Protein AF-A0A932SX56-F1 (afdb_monomer_lite)

pLDDT: mean 86.54, std 10.41, range [55.06, 96.75]

Structure (mmCIF, N/CA/C/O backbone):
data_AF-A0A932SX56-F1
#
_entry.id   AF-A0A932SX56-F1
#
loop_
_atom_site.group_PDB
_atom_site.id
_atom_site.type_symbol
_atom_site.label_atom_id
_atom_site.label_alt_id
_atom_site.label_comp_id
_atom_site.label_asym_id
_atom_site.label_entity_id
_atom_site.label_seq_id
_atom_site.pdbx_PDB_ins_code
_atom_site.Cartn_x
_atom_site.Cartn_y
_atom_site.Cartn_z
_atom_site.occupancy
_atom_site.B_iso_or_equiv
_atom_site.auth_seq_id
_atom_site.auth_comp_id
_atom_site.auth_asym_id
_atom_site.auth_atom_id
_atom_site.pdbx_PDB_model_num
ATOM 1 N N . VAL A 1 1 ? -2.088 14.921 8.656 1.00 81.69 1 VAL A N 1
ATOM 2 C CA . VAL A 1 1 ? -1.211 15.602 7.669 1.00 81.69 1 VAL A CA 1
ATOM 3 C C . VAL A 1 1 ? -0.066 14.702 7.215 1.00 81.69 1 VAL A C 1
ATOM 5 O O . VAL A 1 1 ? 0.010 14.447 6.024 1.00 81.69 1 VAL A O 1
ATOM 8 N N . ILE A 1 2 ? 0.738 14.133 8.126 1.00 92.62 2 ILE A N 1
ATOM 9 C CA . ILE A 1 2 ? 1.892 13.274 7.773 1.00 92.62 2 ILE A CA 1
ATOM 10 C C . ILE A 1 2 ? 1.497 12.066 6.898 1.00 92.62 2 ILE A C 1
ATOM 12 O O . ILE A 1 2 ? 2.132 11.805 5.883 1.00 92.62 2 ILE A O 1
ATOM 16 N N . ALA A 1 3 ? 0.407 11.362 7.230 1.00 94.19 3 ALA A N 1
ATOM 17 C CA . ALA A 1 3 ? -0.058 10.231 6.417 1.00 94.19 3 ALA A CA 1
ATOM 18 C C . ALA A 1 3 ? -0.433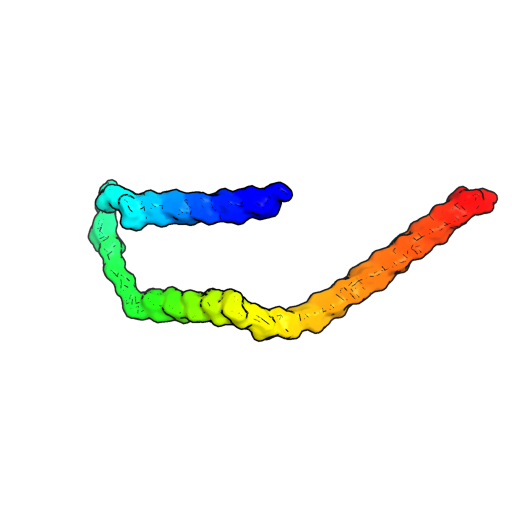 10.642 4.978 1.00 94.19 3 ALA A C 1
ATOM 20 O O . ALA A 1 3 ? -0.100 9.948 4.024 1.00 94.19 3 ALA A O 1
ATOM 21 N N . ALA A 1 4 ? -1.074 11.803 4.814 1.00 94.38 4 ALA A N 1
ATOM 22 C CA . ALA A 1 4 ? -1.473 12.308 3.502 1.00 94.38 4 ALA A CA 1
ATOM 23 C C . ALA A 1 4 ? -0.268 12.775 2.667 1.00 94.38 4 ALA A C 1
ATOM 25 O O . ALA A 1 4 ? -0.226 12.526 1.465 1.00 94.38 4 ALA A O 1
ATOM 26 N N . SER A 1 5 ? 0.739 13.401 3.291 1.00 95.81 5 SER A N 1
ATOM 27 C CA . SER A 1 5 ? 1.943 13.838 2.574 1.00 95.81 5 SER A CA 1
ATOM 28 C C . SER A 1 5 ? 2.748 12.666 2.013 1.00 95.81 5 SER A C 1
ATOM 30 O O . SER A 1 5 ? 3.306 12.791 0.928 1.00 95.81 5 SER A O 1
ATOM 32 N N . VAL A 1 6 ? 2.769 11.516 2.700 1.00 96.62 6 VAL A N 1
ATOM 33 C CA . VAL A 1 6 ? 3.453 10.308 2.205 1.00 96.62 6 VAL A CA 1
ATOM 34 C C . VAL A 1 6 ? 2.855 9.846 0.878 1.00 96.62 6 VAL A C 1
ATOM 36 O O . VAL A 1 6 ? 3.600 9.630 -0.070 1.00 96.62 6 VAL A O 1
ATOM 39 N N . VAL A 1 7 ? 1.525 9.775 0.772 1.00 96.50 7 VAL A N 1
ATOM 40 C CA . VAL A 1 7 ? 0.846 9.341 -0.464 1.00 96.50 7 VAL A CA 1
ATOM 41 C C . VAL A 1 7 ? 1.198 10.254 -1.645 1.00 96.50 7 VAL A C 1
ATOM 43 O O . VAL A 1 7 ? 1.487 9.766 -2.738 1.00 96.50 7 VAL A O 1
ATOM 46 N N . ILE A 1 8 ? 1.237 11.571 -1.417 1.00 95.88 8 ILE A N 1
ATOM 47 C CA . ILE A 1 8 ? 1.597 12.559 -2.447 1.00 95.88 8 ILE A CA 1
ATOM 48 C C . ILE A 1 8 ? 3.057 12.385 -2.884 1.00 95.88 8 ILE A C 1
ATOM 50 O O . ILE A 1 8 ? 3.340 12.372 -4.082 1.00 95.88 8 ILE A O 1
ATOM 54 N N . LEU A 1 9 ? 3.983 12.213 -1.935 1.00 96.06 9 LEU A N 1
ATOM 55 C CA . LEU A 1 9 ? 5.400 11.989 -2.237 1.00 96.06 9 LEU A CA 1
ATOM 56 C C . LEU A 1 9 ? 5.622 10.678 -3.002 1.00 96.06 9 LEU A C 1
ATOM 58 O O . LEU A 1 9 ? 6.387 10.667 -3.964 1.00 96.06 9 LEU A O 1
ATOM 62 N N . THR A 1 10 ? 4.933 9.594 -2.630 1.00 96.75 10 THR A N 1
ATOM 63 C CA . THR A 1 10 ? 5.000 8.313 -3.347 1.00 96.75 10 THR A CA 1
ATOM 64 C C . THR A 1 10 ? 4.538 8.466 -4.793 1.00 96.75 10 THR A C 1
ATOM 66 O O . THR A 1 10 ? 5.253 8.057 -5.706 1.00 96.75 10 THR A O 1
ATOM 69 N N . ALA A 1 11 ? 3.385 9.101 -5.022 1.00 96.12 11 ALA A N 1
ATOM 70 C CA . ALA A 1 11 ? 2.872 9.332 -6.371 1.00 96.12 11 ALA A CA 1
ATOM 71 C C . ALA A 1 11 ? 3.819 10.218 -7.200 1.00 96.12 11 ALA A C 1
ATOM 73 O O . ALA A 1 11 ? 4.148 9.878 -8.338 1.00 96.12 11 ALA A O 1
ATOM 74 N N . GLY A 1 12 ? 4.311 11.315 -6.616 1.00 96.31 12 GLY A N 1
ATOM 75 C CA . GLY A 1 12 ? 5.260 12.217 -7.269 1.00 96.31 12 GLY A CA 1
ATOM 76 C C . GLY A 1 12 ? 6.573 11.528 -7.650 1.00 96.31 12 GLY A C 1
ATOM 77 O O . GLY A 1 12 ? 7.053 11.702 -8.770 1.00 96.31 12 GLY A O 1
ATOM 78 N N . TYR A 1 13 ? 7.126 10.695 -6.762 1.00 95.50 13 TYR A N 1
ATOM 79 C CA . TYR A 1 13 ? 8.346 9.935 -7.038 1.00 95.50 13 TYR A CA 1
ATOM 80 C C . TYR A 1 13 ? 8.152 8.914 -8.164 1.00 95.50 13 TYR A C 1
ATOM 82 O O . TYR A 1 13 ? 8.995 8.831 -9.056 1.00 95.50 13 TYR A O 1
ATOM 90 N N . ILE A 1 14 ? 7.034 8.176 -8.161 1.00 95.25 14 ILE A N 1
ATOM 91 C CA . ILE A 1 14 ? 6.716 7.213 -9.225 1.00 95.25 14 ILE A CA 1
ATOM 92 C C . ILE A 1 14 ? 6.629 7.929 -10.579 1.00 95.25 14 ILE A C 1
ATOM 94 O O . ILE A 1 14 ? 7.245 7.475 -11.542 1.00 95.25 14 ILE A O 1
ATOM 98 N N . LEU A 1 15 ? 5.934 9.070 -10.658 1.00 93.88 15 LEU A N 1
ATOM 99 C CA . LEU A 1 15 ? 5.824 9.841 -11.902 1.00 93.88 15 LEU A CA 1
ATOM 100 C C . LEU A 1 15 ? 7.185 10.360 -12.389 1.00 93.88 15 LEU A C 1
ATOM 102 O O . LEU A 1 15 ? 7.508 10.198 -13.565 1.00 93.88 15 LEU A O 1
ATOM 106 N N . TRP A 1 16 ? 8.005 10.923 -11.497 1.00 94.00 16 TRP A N 1
ATOM 107 C CA . TRP A 1 16 ? 9.358 11.378 -11.837 1.00 94.00 16 TRP A CA 1
ATOM 108 C C . TRP A 1 16 ? 10.245 10.230 -12.343 1.00 94.00 16 TRP A C 1
ATOM 110 O O . TRP A 1 16 ? 10.956 10.381 -13.339 1.00 94.00 16 TRP A O 1
ATOM 120 N N . ALA A 1 17 ? 10.179 9.064 -11.695 1.00 92.75 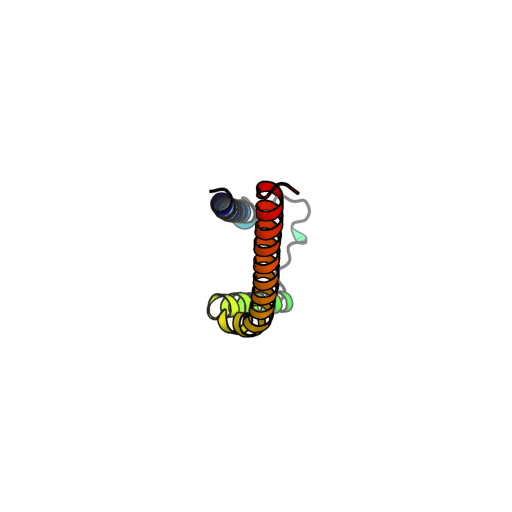17 ALA A N 1
ATOM 121 C CA . ALA A 1 17 ? 10.940 7.886 -12.095 1.00 92.75 17 ALA A CA 1
ATOM 122 C C . ALA A 1 17 ? 10.508 7.374 -13.477 1.00 92.75 17 ALA A C 1
ATOM 124 O O . ALA A 1 17 ? 11.363 7.122 -14.326 1.00 92.75 17 ALA A O 1
ATOM 125 N N . VAL A 1 18 ? 9.199 7.284 -13.738 1.00 91.81 18 VAL A N 1
ATOM 126 C CA . VAL A 1 18 ? 8.666 6.870 -15.047 1.00 91.81 18 VAL A CA 1
ATOM 127 C C . VAL A 1 18 ? 9.105 7.837 -16.145 1.00 91.81 18 VAL A C 1
ATOM 129 O O . VAL A 1 18 ? 9.584 7.398 -17.189 1.00 91.81 18 VAL A O 1
ATOM 132 N N . GLN A 1 19 ? 9.016 9.145 -15.896 1.00 91.06 19 GLN A N 1
ATOM 133 C CA . GLN A 1 19 ? 9.471 10.162 -16.845 1.00 91.06 19 GLN A CA 1
ATOM 134 C C . GLN A 1 19 ? 10.965 10.044 -17.149 1.00 91.06 19 GLN A C 1
ATOM 136 O O . GLN A 1 19 ? 11.370 10.149 -18.302 1.00 91.06 19 GLN A O 1
ATOM 141 N N . ARG A 1 20 ? 11.795 9.785 -16.137 1.00 87.56 20 ARG A N 1
ATOM 142 C CA . ARG A 1 20 ? 13.243 9.671 -16.321 1.00 87.56 20 ARG A CA 1
ATOM 143 C C . ARG A 1 20 ? 13.663 8.377 -17.025 1.00 87.56 20 ARG A C 1
ATOM 145 O O . ARG A 1 20 ? 14.624 8.404 -17.786 1.00 87.56 20 ARG A O 1
ATOM 152 N N . VAL A 1 21 ? 12.997 7.259 -16.737 1.00 86.06 21 VAL A N 1
ATOM 153 C CA . VAL A 1 21 ? 13.394 5.924 -17.223 1.00 86.06 21 VAL A CA 1
ATOM 154 C C . VAL A 1 21 ? 12.807 5.613 -18.598 1.00 86.06 21 VAL A C 1
ATOM 156 O O . VAL A 1 21 ? 13.520 5.081 -19.440 1.00 86.06 21 VAL A O 1
ATOM 159 N N . TYR A 1 22 ? 11.537 5.953 -18.836 1.00 82.00 22 TYR A N 1
ATOM 160 C CA . TYR A 1 22 ? 10.840 5.600 -20.080 1.00 82.00 22 TYR A CA 1
ATOM 161 C C . TYR A 1 22 ? 10.705 6.766 -21.065 1.00 82.00 22 TYR A C 1
ATOM 163 O O . TYR A 1 22 ? 10.677 6.533 -22.268 1.00 82.00 22 TYR A O 1
ATOM 171 N N . LEU A 1 23 ? 10.609 8.008 -20.578 1.00 80.69 23 LEU A N 1
ATOM 172 C CA . LEU A 1 23 ? 10.373 9.203 -21.409 1.00 80.69 23 LEU A CA 1
ATOM 173 C C . LEU A 1 23 ? 11.627 10.094 -21.557 1.00 80.69 23 LEU A C 1
ATOM 175 O O . LEU A 1 23 ? 11.546 11.183 -22.124 1.00 80.69 23 LEU A O 1
ATOM 179 N N . GLY A 1 24 ? 12.773 9.661 -21.020 1.00 74.50 24 GLY A N 1
ATOM 180 C CA . GLY A 1 24 ? 14.055 10.364 -21.104 1.00 74.50 24 GLY A CA 1
ATOM 181 C C . GLY A 1 24 ? 14.777 10.161 -22.443 1.00 74.50 24 GLY A C 1
ATOM 182 O O . GLY A 1 24 ? 14.331 9.401 -23.296 1.00 74.50 24 GLY A O 1
ATOM 183 N N . ALA A 1 25 ? 15.912 10.844 -22.634 1.00 66.12 25 ALA A N 1
ATOM 184 C CA . ALA A 1 25 ? 16.761 10.664 -23.819 1.00 66.12 25 ALA A CA 1
ATOM 185 C C . ALA A 1 25 ? 17.231 9.202 -23.966 1.00 66.12 25 ALA A C 1
ATOM 187 O O . ALA A 1 25 ? 17.429 8.531 -22.951 1.00 66.12 25 ALA A O 1
ATOM 188 N N . GLU A 1 26 ? 17.435 8.744 -25.212 1.00 66.56 26 GLU A N 1
ATOM 189 C CA . GLU A 1 26 ? 17.888 7.381 -25.542 1.00 66.56 26 GLU A CA 1
ATOM 190 C C . GLU A 1 26 ? 18.998 6.884 -24.608 1.00 66.56 26 GLU A C 1
ATOM 192 O O . GLU A 1 26 ? 19.899 7.636 -24.226 1.00 66.56 26 GLU A O 1
ATOM 197 N N . TYR A 1 27 ? 18.922 5.602 -24.245 1.00 65.94 27 TYR A N 1
ATOM 198 C CA . TYR A 1 27 ? 19.835 4.945 -23.315 1.00 65.94 27 TYR A CA 1
ATOM 199 C C . TYR A 1 27 ? 21.308 5.175 -23.702 1.00 65.94 27 TYR A C 1
ATOM 201 O O . TYR A 1 27 ? 21.782 4.691 -24.725 1.00 65.94 27 TYR A O 1
ATOM 209 N N . LYS A 1 28 ? 22.053 5.895 -22.850 1.00 64.50 28 LYS A N 1
ATOM 210 C CA . LYS A 1 28 ? 23.490 6.195 -23.022 1.00 64.50 28 LYS A CA 1
ATOM 211 C C . LYS A 1 28 ? 24.392 5.340 -22.122 1.00 64.50 28 LYS A C 1
ATOM 213 O O . LYS A 1 28 ? 25.360 5.851 -21.561 1.00 64.50 28 LYS A O 1
ATOM 218 N N . GLY A 1 29 ? 24.037 4.077 -21.887 1.00 69.81 29 GLY A N 1
ATOM 219 C CA . GLY A 1 29 ? 24.841 3.164 -21.067 1.00 69.81 29 GLY A CA 1
ATOM 220 C C . GLY A 1 29 ? 25.810 2.299 -21.892 1.00 69.81 29 GLY A C 1
ATOM 221 O O . GLY A 1 29 ? 25.632 2.182 -23.101 1.00 69.81 29 GLY A O 1
ATOM 222 N N . PRO A 1 30 ? 26.813 1.656 -21.261 1.00 69.12 30 PRO A N 1
ATOM 223 C CA . PRO A 1 30 ? 27.830 0.848 -21.951 1.00 69.12 30 PRO A CA 1
ATOM 224 C C . PRO A 1 30 ? 27.317 -0.464 -22.569 1.00 69.12 30 PRO A C 1
ATOM 226 O O . PRO A 1 30 ? 28.059 -1.114 -23.299 1.00 69.12 30 PRO A O 1
ATOM 229 N N . HIS A 1 31 ? 26.088 -0.890 -22.245 1.00 63.19 31 HIS A N 1
ATOM 230 C CA . HIS A 1 31 ? 25.536 -2.198 -22.627 1.00 63.19 31 HIS A CA 1
ATOM 231 C C . HIS A 1 31 ? 24.135 -2.088 -23.256 1.00 63.19 31 HIS A C 1
ATOM 233 O O . HIS A 1 31 ? 23.168 -2.615 -22.703 1.00 63.19 31 HIS A O 1
ATOM 239 N N . PRO A 1 32 ? 23.991 -1.402 -24.404 1.00 63.44 32 PRO A N 1
ATOM 240 C CA . PRO A 1 32 ? 22.708 -1.296 -25.101 1.00 63.44 32 PRO A CA 1
ATOM 241 C C . PRO A 1 32 ? 22.205 -2.658 -25.609 1.00 63.44 32 PRO A C 1
ATOM 243 O O . PRO A 1 32 ? 21.005 -2.907 -25.625 1.00 63.44 32 PRO A O 1
ATOM 246 N N . GLU A 1 33 ? 23.115 -3.575 -25.944 1.00 63.34 33 GLU A N 1
ATOM 247 C CA . GLU A 1 33 ? 22.798 -4.929 -26.423 1.00 63.34 33 GLU A CA 1
ATOM 248 C C . GLU A 1 33 ? 22.258 -5.898 -25.356 1.00 63.34 33 GLU A C 1
ATOM 250 O O . GLU A 1 33 ? 21.759 -6.968 -25.697 1.00 63.34 33 GLU A O 1
ATOM 255 N N . ALA A 1 34 ? 22.285 -5.525 -24.072 1.00 69.50 34 ALA A N 1
ATOM 256 C CA . ALA A 1 34 ? 21.650 -6.307 -23.008 1.00 69.50 34 ALA A CA 1
ATOM 257 C C . ALA A 1 34 ? 20.134 -6.045 -22.888 1.00 69.50 34 ALA A C 1
ATOM 259 O O . ALA A 1 34 ? 19.435 -6.776 -22.183 1.00 69.50 34 ALA A O 1
ATOM 260 N N . ILE A 1 35 ? 19.615 -5.010 -23.561 1.00 72.75 35 ILE A N 1
ATOM 261 C CA . ILE A 1 35 ? 18.190 -4.670 -23.554 1.00 72.75 35 ILE A CA 1
ATOM 262 C C . ILE A 1 35 ? 17.489 -5.562 -24.578 1.00 72.75 35 ILE A C 1
ATOM 264 O O . ILE A 1 35 ? 17.389 -5.242 -25.760 1.00 72.75 35 ILE A O 1
ATOM 268 N N . THR A 1 36 ? 17.032 -6.718 -24.110 1.00 78.62 36 THR A N 1
ATOM 269 C CA . THR A 1 36 ? 16.274 -7.670 -24.923 1.00 78.62 36 THR A CA 1
ATOM 270 C C . THR A 1 36 ? 14.770 -7.435 -24.771 1.00 78.62 36 THR A C 1
ATOM 272 O O . THR A 1 36 ? 14.322 -6.958 -23.723 1.00 78.62 36 THR A O 1
ATOM 275 N N . PRO A 1 37 ? 13.967 -7.727 -25.812 1.00 84.50 37 PRO A N 1
ATOM 276 C CA . PRO A 1 37 ? 12.517 -7.699 -25.697 1.00 84.50 37 PRO A CA 1
ATOM 277 C C . PRO A 1 37 ? 12.035 -8.646 -24.599 1.00 84.50 37 PRO A C 1
ATOM 279 O O . PRO A 1 37 ? 12.592 -9.727 -24.409 1.00 84.50 37 PRO A O 1
ATOM 282 N N . ILE A 1 38 ? 10.972 -8.237 -23.909 1.00 87.81 38 ILE A N 1
ATOM 283 C CA . ILE A 1 38 ? 10.332 -9.050 -22.877 1.00 87.81 38 ILE A CA 1
ATOM 284 C C . ILE A 1 38 ? 9.894 -10.403 -23.455 1.00 87.81 38 ILE A C 1
ATOM 286 O O . ILE A 1 38 ? 9.338 -10.473 -24.553 1.00 87.81 38 ILE A O 1
ATOM 290 N N . THR A 1 39 ? 10.143 -11.483 -22.718 1.00 91.75 39 THR A N 1
ATOM 291 C CA . THR A 1 39 ? 9.755 -12.836 -23.144 1.00 91.75 39 THR A CA 1
ATOM 292 C C . THR A 1 39 ? 8.284 -13.102 -22.804 1.00 91.75 39 THR A C 1
ATOM 294 O O . THR A 1 39 ? 7.788 -12.644 -21.775 1.00 91.75 39 THR A O 1
ATOM 297 N N . ASP A 1 40 ? 7.582 -13.928 -23.588 1.00 92.50 40 ASP A N 1
ATOM 298 C CA . ASP A 1 40 ? 6.162 -14.268 -23.358 1.00 92.50 40 ASP A CA 1
ATOM 299 C C . ASP A 1 40 ? 5.867 -14.785 -21.936 1.00 92.50 40 ASP A C 1
ATOM 301 O O . ASP A 1 40 ? 4.812 -14.518 -21.359 1.00 92.50 40 ASP A O 1
ATOM 305 N N . ARG A 1 41 ? 6.826 -15.498 -21.329 1.00 93.31 41 ARG A N 1
ATOM 306 C CA . ARG A 1 41 ? 6.726 -15.973 -19.939 1.00 93.31 41 ARG A CA 1
ATOM 307 C C . ARG A 1 41 ? 6.699 -14.826 -18.927 1.00 93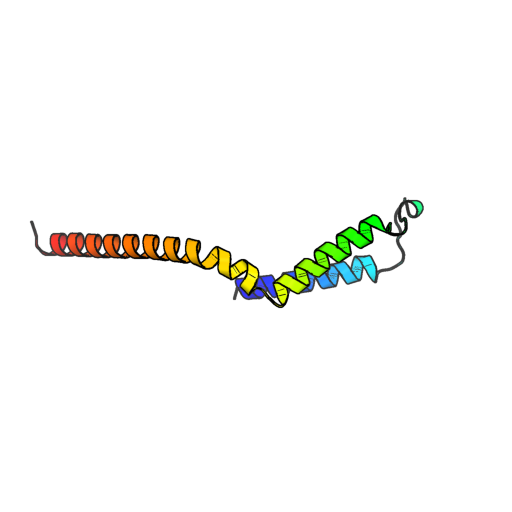.31 41 ARG A C 1
ATOM 309 O O . ARG A 1 41 ? 5.966 -14.901 -17.946 1.00 93.31 41 ARG A O 1
ATOM 316 N N . GLU A 1 42 ? 7.481 -13.780 -19.159 1.00 93.12 42 GLU A N 1
ATOM 317 C CA . GLU A 1 42 ? 7.562 -12.610 -18.280 1.00 93.12 42 GLU A CA 1
ATOM 318 C C . GLU A 1 42 ? 6.282 -11.776 -18.386 1.00 93.12 42 GLU A C 1
ATOM 320 O O . GLU A 1 42 ? 5.725 -11.366 -17.366 1.00 93.12 42 GLU A O 1
ATOM 325 N N . VAL A 1 43 ? 5.752 -11.623 -19.606 1.00 94.62 43 VAL A N 1
ATOM 326 C CA . VAL A 1 43 ? 4.452 -10.980 -19.846 1.00 94.62 43 VAL A CA 1
ATOM 327 C C . VAL A 1 43 ? 3.335 -11.735 -19.131 1.00 94.62 43 VAL A C 1
ATOM 329 O O . VAL A 1 43 ? 2.506 -11.109 -18.475 1.00 94.62 43 VAL A O 1
ATOM 332 N N . PHE A 1 44 ? 3.320 -13.070 -19.198 1.00 96.25 44 PHE A N 1
ATOM 333 C CA . PHE A 1 44 ? 2.308 -13.879 -18.518 1.00 96.25 44 PHE A CA 1
ATOM 334 C C . PHE A 1 44 ? 2.323 -13.680 -16.994 1.00 96.25 44 PHE A C 1
ATOM 336 O O . PHE A 1 44 ? 1.267 -13.503 -16.387 1.00 96.25 44 PHE A O 1
ATOM 343 N N . ILE A 1 45 ? 3.508 -13.648 -16.372 1.00 95.81 45 ILE A N 1
ATOM 344 C CA . ILE A 1 45 ? 3.646 -13.393 -14.928 1.00 95.81 45 ILE A CA 1
ATOM 345 C C . ILE A 1 45 ? 3.169 -11.973 -14.587 1.00 95.81 45 ILE A C 1
ATOM 347 O O . ILE A 1 45 ? 2.403 -11.795 -13.637 1.00 95.81 45 ILE A O 1
ATOM 351 N N . GLY A 1 46 ? 3.562 -10.971 -15.380 1.00 94.38 46 GLY A N 1
ATOM 352 C CA . GLY A 1 46 ? 3.113 -9.587 -15.204 1.00 94.38 46 GLY A CA 1
ATOM 353 C C . GLY A 1 46 ? 1.594 -9.440 -15.331 1.00 94.38 46 GLY A C 1
ATOM 354 O O . GLY A 1 46 ? 0.958 -8.796 -14.496 1.00 94.38 46 GLY A O 1
ATOM 355 N N . ALA A 1 47 ? 0.994 -10.098 -16.324 1.00 95.88 47 ALA A N 1
ATOM 356 C CA . ALA A 1 47 ? -0.448 -10.110 -16.542 1.00 95.88 47 ALA A CA 1
ATOM 357 C C . ALA A 1 47 ? -1.201 -10.798 -15.394 1.00 95.88 47 ALA A C 1
ATOM 359 O O . ALA A 1 47 ? -2.223 -10.282 -14.942 1.00 95.88 47 ALA A O 1
ATOM 360 N N . ALA A 1 48 ? -0.688 -11.919 -14.877 1.00 95.81 48 ALA A N 1
ATOM 361 C CA . ALA A 1 48 ? -1.278 -12.607 -13.731 1.00 95.81 48 ALA A CA 1
ATOM 362 C C . ALA A 1 48 ? -1.280 -11.718 -12.474 1.00 95.81 48 ALA A C 1
ATOM 364 O O . ALA A 1 48 ? -2.303 -11.606 -11.798 1.00 95.81 48 ALA A O 1
ATOM 365 N N . LEU A 1 49 ? -0.170 -11.030 -12.185 1.00 96.06 49 LEU A N 1
ATOM 366 C CA . LEU A 1 49 ? -0.088 -10.092 -11.059 1.0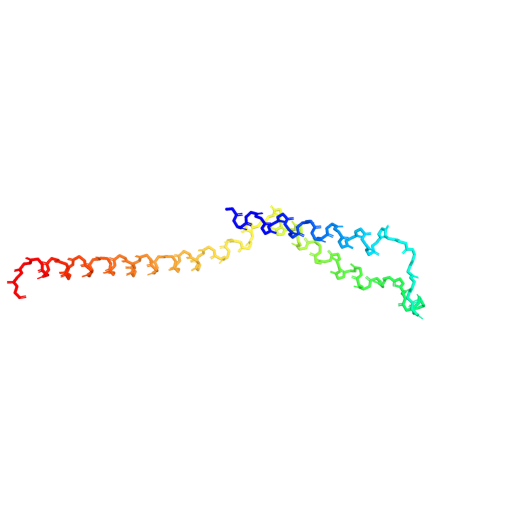0 96.06 49 LEU A CA 1
ATOM 367 C C . LEU A 1 49 ? -1.037 -8.900 -11.232 1.00 96.06 49 LEU A C 1
ATOM 369 O O . LEU A 1 49 ? -1.718 -8.511 -10.282 1.00 96.06 49 LEU A O 1
ATOM 373 N N . LEU A 1 50 ? -1.119 -8.343 -12.442 1.00 96.00 50 LEU A N 1
ATOM 374 C CA . LEU A 1 50 ? -2.027 -7.242 -12.760 1.00 96.00 50 LEU A CA 1
ATOM 375 C C . LEU A 1 50 ? -3.495 -7.657 -12.601 1.00 96.00 50 LEU A C 1
ATOM 377 O O . LEU A 1 50 ? -4.280 -6.904 -12.027 1.00 96.00 50 LEU A O 1
ATOM 381 N N . LEU A 1 51 ? -3.848 -8.873 -13.026 1.00 96.19 51 LEU A N 1
ATOM 382 C CA . LEU A 1 51 ? -5.178 -9.441 -12.821 1.00 96.19 51 LEU A CA 1
ATOM 383 C C . LEU A 1 51 ? -5.525 -9.497 -11.328 1.00 96.19 51 LEU A C 1
ATOM 385 O O . LEU A 1 51 ? -6.578 -9.000 -10.935 1.00 96.19 51 LEU A O 1
ATOM 389 N N . PHE A 1 52 ? -4.637 -10.030 -10.483 1.00 94.31 52 PHE A N 1
ATOM 390 C CA . PHE A 1 52 ? -4.867 -10.060 -9.034 1.00 94.31 52 PHE A CA 1
ATOM 391 C C . PHE A 1 52 ? -4.970 -8.659 -8.423 1.00 94.31 52 PHE A C 1
ATOM 393 O O . PHE A 1 52 ? -5.822 -8.435 -7.564 1.00 94.31 52 PHE A O 1
ATOM 400 N N . CYS A 1 53 ? -4.163 -7.703 -8.889 1.00 94.81 53 CYS A N 1
ATOM 401 C CA . CYS A 1 53 ? -4.219 -6.316 -8.433 1.00 94.81 53 CYS A CA 1
ATOM 402 C C . CYS A 1 53 ? -5.587 -5.674 -8.737 1.00 94.81 53 CYS A C 1
ATOM 404 O O . CYS A 1 53 ? -6.187 -5.042 -7.866 1.00 94.81 53 CYS A O 1
ATOM 406 N N . ILE A 1 54 ? -6.131 -5.908 -9.938 1.00 95.56 54 ILE A N 1
ATOM 407 C CA . ILE A 1 54 ? -7.465 -5.429 -10.335 1.00 95.56 54 ILE A CA 1
ATOM 408 C C . ILE A 1 54 ? -8.565 -6.139 -9.541 1.00 95.56 54 ILE A C 1
ATOM 410 O O . ILE A 1 54 ? -9.457 -5.477 -9.013 1.00 95.56 54 ILE A O 1
ATOM 414 N N . VAL A 1 55 ? -8.507 -7.470 -9.426 1.00 94.56 55 VAL A N 1
ATOM 415 C CA . VAL A 1 55 ? -9.519 -8.265 -8.710 1.00 94.56 55 VAL A CA 1
ATOM 416 C C . VAL A 1 55 ? -9.615 -7.830 -7.249 1.00 94.56 55 VAL A C 1
ATOM 418 O O . VAL A 1 55 ? -10.715 -7.565 -6.764 1.00 94.56 55 VAL A O 1
ATOM 421 N N . LEU A 1 56 ? -8.478 -7.699 -6.559 1.00 92.81 56 LEU A N 1
ATOM 422 C CA . LEU A 1 56 ? -8.442 -7.253 -5.164 1.00 92.81 56 LEU A CA 1
ATOM 423 C C . LEU A 1 56 ? -8.803 -5.769 -5.014 1.00 92.81 56 LEU A C 1
ATOM 425 O O . LEU A 1 56 ? -9.375 -5.391 -3.994 1.00 92.81 56 LEU A O 1
ATOM 429 N N . GLY A 1 57 ? -8.509 -4.941 -6.020 1.00 93.69 57 GLY A N 1
ATOM 430 C CA . GLY A 1 57 ? -8.890 -3.530 -6.035 1.00 93.69 57 GLY A CA 1
ATOM 431 C C . GLY A 1 57 ? -10.398 -3.311 -6.184 1.00 93.69 57 GLY A C 1
ATOM 432 O O . GLY A 1 57 ? -10.968 -2.484 -5.477 1.00 93.69 57 GLY A O 1
ATOM 433 N N . VAL A 1 58 ? -11.060 -4.060 -7.074 1.00 95.00 58 VAL A N 1
ATOM 434 C CA . VAL A 1 58 ? -12.504 -3.921 -7.345 1.00 95.00 58 VAL A CA 1
ATOM 435 C C . VAL A 1 58 ? -13.352 -4.694 -6.332 1.00 95.00 58 VAL A C 1
ATOM 437 O O . VAL A 1 58 ? -14.365 -4.177 -5.863 1.00 95.00 58 VAL A O 1
ATOM 440 N N . TYR A 1 59 ? -12.950 -5.919 -5.970 1.00 94.00 59 TYR A N 1
ATOM 441 C CA . TYR A 1 59 ? -13.671 -6.767 -5.017 1.00 94.00 59 TYR A CA 1
ATOM 442 C C . TYR A 1 59 ? -12.802 -7.144 -3.804 1.00 94.00 59 TYR A C 1
ATOM 444 O O . TYR A 1 59 ? -12.405 -8.301 -3.629 1.00 94.00 59 TYR A O 1
ATOM 452 N N . PRO A 1 60 ? -12.551 -6.189 -2.892 1.00 90.75 60 PRO A N 1
ATOM 453 C CA . PRO A 1 60 ? -11.718 -6.445 -1.721 1.00 90.75 60 PRO A CA 1
ATOM 454 C C . PRO A 1 60 ? -12.413 -7.335 -0.671 1.00 90.75 60 PRO A C 1
ATOM 456 O O . PRO A 1 60 ? -11.760 -7.944 0.179 1.00 90.75 60 PRO A O 1
ATOM 459 N N . ASN A 1 61 ? -13.747 -7.448 -0.728 1.00 90.38 61 ASN A N 1
ATOM 460 C CA . ASN A 1 61 ? -14.549 -8.209 0.236 1.00 90.38 61 ASN A CA 1
ATOM 461 C C . ASN A 1 61 ? -14.211 -9.702 0.280 1.00 90.38 61 ASN A C 1
ATOM 463 O O . ASN A 1 61 ? -14.368 -10.310 1.340 1.00 90.38 61 ASN A O 1
ATOM 467 N N . TRP A 1 62 ? -13.715 -10.276 -0.821 1.00 86.69 62 TRP A N 1
ATOM 468 C CA . TRP A 1 62 ? -13.253 -11.664 -0.847 1.00 86.69 62 TRP A CA 1
ATOM 469 C C . TRP A 1 62 ? -12.200 -11.914 0.234 1.00 86.69 62 TRP A C 1
ATOM 471 O O . TRP A 1 62 ? -12.369 -12.787 1.081 1.00 86.69 62 TRP A O 1
ATOM 481 N N . MET A 1 63 ? -11.170 -11.069 0.281 1.00 89.06 63 MET A N 1
ATOM 482 C CA . MET A 1 63 ? -10.076 -11.203 1.240 1.00 89.06 63 MET A CA 1
ATOM 483 C C . MET A 1 63 ? -10.470 -10.696 2.634 1.00 89.06 63 MET A C 1
ATOM 485 O O . MET A 1 63 ? -10.169 -11.339 3.640 1.00 89.06 63 MET A O 1
ATOM 489 N N . PHE A 1 64 ? -11.211 -9.584 2.715 1.00 89.25 64 PHE A N 1
ATOM 490 C CA . PHE A 1 64 ? -11.641 -9.030 4.003 1.00 89.25 64 PHE A CA 1
ATOM 491 C C . PHE A 1 64 ? -12.639 -9.919 4.755 1.00 89.25 64 PHE A C 1
ATOM 493 O O . PHE A 1 64 ? -12.695 -9.854 5.979 1.00 89.25 64 PHE A O 1
ATOM 500 N N . SER A 1 65 ? -13.434 -10.748 4.071 1.00 89.19 65 SER A N 1
ATOM 501 C CA . SER A 1 65 ? -14.351 -11.689 4.734 1.00 89.19 65 SER A CA 1
ATOM 502 C C . SER A 1 65 ? -13.631 -12.705 5.616 1.00 89.19 65 SER A C 1
ATOM 504 O O . SER A 1 65 ? -14.039 -12.903 6.756 1.00 89.19 65 SER A O 1
ATOM 506 N N . GLN A 1 66 ? -12.502 -13.230 5.144 1.00 88.25 66 GLN A N 1
ATOM 507 C CA . GLN A 1 66 ? -11.709 -14.213 5.877 1.00 88.25 66 GLN A CA 1
ATOM 508 C C . GLN A 1 66 ? -10.985 -13.589 7.077 1.00 88.25 66 GLN A C 1
ATOM 510 O O . GLN A 1 66 ? -10.805 -14.238 8.103 1.00 88.25 66 GLN A O 1
ATOM 515 N N . MET A 1 67 ? -10.582 -12.319 6.962 1.00 92.75 67 MET A N 1
ATOM 516 C CA . MET A 1 67 ? -9.855 -11.611 8.020 1.00 92.75 67 MET A CA 1
ATOM 517 C C . MET A 1 67 ? -10.773 -11.032 9.109 1.00 92.75 67 MET A C 1
ATOM 519 O O . MET A 1 67 ? -10.328 -10.824 10.235 1.00 92.75 67 MET A O 1
ATOM 523 N N . ARG A 1 68 ? -12.048 -10.762 8.805 1.00 90.88 68 ARG A N 1
ATOM 524 C CA . ARG A 1 68 ? -12.981 -10.128 9.752 1.00 90.88 68 ARG A CA 1
ATOM 525 C C . ARG A 1 68 ? -13.135 -10.912 11.052 1.00 90.88 68 ARG A C 1
ATOM 527 O O . ARG A 1 68 ? -13.085 -10.303 12.112 1.00 90.88 68 ARG A O 1
ATOM 534 N N . GLU A 1 69 ? -13.275 -12.232 10.978 1.00 89.62 69 GLU A N 1
ATOM 535 C CA . GLU A 1 69 ? -13.523 -13.062 12.163 1.00 89.62 69 GLU A CA 1
ATOM 536 C C . GLU A 1 69 ? -12.359 -12.996 13.161 1.00 89.62 69 GLU A C 1
ATOM 538 O O . GLU A 1 69 ? -12.544 -12.696 14.339 1.00 89.62 69 GLU A O 1
ATOM 543 N N . SER A 1 70 ? -11.130 -13.192 12.680 1.00 91.56 70 SER A N 1
ATOM 544 C CA . SER A 1 70 ? -9.936 -13.155 13.528 1.00 91.56 70 SER A CA 1
ATOM 545 C C . SER A 1 70 ? -9.642 -11.753 14.064 1.00 91.56 70 SER A C 1
ATOM 547 O O . SER A 1 70 ? -9.226 -11.612 15.215 1.00 91.56 70 SER A O 1
ATOM 549 N N . VAL A 1 71 ? -9.892 -10.709 13.268 1.00 94.31 71 VAL A N 1
ATOM 550 C CA . VAL A 1 71 ? -9.728 -9.317 13.707 1.00 94.31 71 VAL A CA 1
ATOM 551 C C . VAL A 1 71 ? -10.772 -8.938 14.755 1.00 94.31 71 VAL A C 1
ATOM 553 O O . VAL A 1 71 ? -10.409 -8.300 15.738 1.00 94.31 71 VAL A O 1
ATOM 556 N N . ASN A 1 72 ? -12.029 -9.360 14.605 1.00 93.94 72 ASN A N 1
ATOM 557 C CA . ASN A 1 72 ? -13.075 -9.094 15.595 1.00 93.94 72 ASN A CA 1
ATOM 558 C C . ASN A 1 72 ? -12.736 -9.746 16.941 1.00 93.94 72 ASN A C 1
ATOM 560 O O . ASN A 1 72 ? -12.724 -9.059 17.959 1.00 93.94 72 ASN A O 1
ATOM 564 N N . LEU A 1 73 ? -12.325 -11.020 16.935 1.00 92.31 73 LEU A N 1
ATOM 565 C CA . LEU A 1 73 ? -11.873 -11.704 18.152 1.00 92.31 73 LEU A CA 1
ATOM 566 C C . LEU A 1 73 ? -10.684 -10.987 18.815 1.00 92.31 73 LEU A C 1
ATOM 568 O O . LEU A 1 73 ? -10.613 -10.882 20.040 1.00 92.31 73 LEU A O 1
ATOM 572 N N . LEU A 1 74 ? -9.736 -10.474 18.026 1.00 92.06 74 LEU A N 1
ATOM 573 C CA . LEU A 1 74 ? -8.610 -9.698 18.548 1.00 92.06 74 LEU A CA 1
ATOM 574 C C . LEU A 1 74 ? -9.068 -8.365 19.162 1.00 92.06 74 LEU A C 1
ATOM 576 O O . LEU A 1 74 ? -8.609 -7.997 20.246 1.00 92.06 74 LEU A O 1
ATOM 580 N N . VAL A 1 75 ? -9.980 -7.652 18.502 1.00 94.88 75 VAL A N 1
ATOM 581 C CA . VAL A 1 75 ? -10.537 -6.385 18.997 1.00 94.88 75 VAL A CA 1
ATOM 582 C C . VAL A 1 75 ? -11.309 -6.600 20.298 1.00 94.88 75 VAL A C 1
ATOM 584 O O . VAL A 1 75 ? -11.126 -5.821 21.237 1.00 94.88 75 VAL A O 1
ATOM 587 N N . ASP A 1 76 ? -12.091 -7.672 20.402 1.00 94.00 76 ASP A N 1
ATOM 588 C CA . ASP A 1 76 ? -12.866 -8.004 21.601 1.00 94.00 76 ASP A CA 1
ATOM 589 C C . ASP A 1 76 ? -11.955 -8.306 22.797 1.00 94.00 76 ASP A C 1
ATOM 591 O O . ASP A 1 76 ? -12.131 -7.739 23.879 1.00 94.00 76 ASP A O 1
ATOM 595 N N . ASN A 1 77 ? -10.903 -9.106 22.594 1.00 92.56 77 ASN A N 1
ATOM 596 C CA . ASN A 1 77 ? -9.923 -9.423 23.638 1.00 92.56 77 ASN A CA 1
ATOM 597 C C . ASN A 1 77 ? -9.157 -8.180 24.131 1.00 92.56 77 ASN A C 1
ATOM 599 O O . ASN A 1 77 ? -8.944 -7.999 25.337 1.00 92.56 77 ASN A O 1
ATOM 603 N N . ILE A 1 78 ? -8.762 -7.289 23.213 1.00 93.50 78 ILE A N 1
ATOM 604 C CA . ILE A 1 78 ? -8.097 -6.024 23.564 1.00 93.50 78 ILE A CA 1
ATOM 605 C C . ILE A 1 78 ? -9.062 -5.107 24.325 1.00 93.50 78 ILE A C 1
ATOM 607 O O . ILE A 1 78 ? -8.660 -4.457 25.293 1.00 93.50 78 ILE A O 1
ATOM 611 N N . SER A 1 79 ? -10.330 -5.059 23.917 1.00 91.06 79 SER A N 1
ATOM 612 C CA . SER A 1 79 ? -11.352 -4.216 24.545 1.00 91.06 79 SER A CA 1
ATOM 613 C C . SER A 1 79 ? -11.683 -4.690 25.962 1.00 91.06 79 SER A C 1
ATOM 615 O O . SER A 1 79 ? -11.708 -3.872 26.885 1.00 91.06 79 SER A O 1
ATOM 617 N N . ALA A 1 80 ? -11.828 -6.003 26.168 1.00 87.94 80 ALA A N 1
ATOM 618 C CA . ALA A 1 80 ? -12.019 -6.605 27.488 1.00 87.94 80 ALA A CA 1
ATOM 619 C C . ALA A 1 80 ? -10.838 -6.312 28.433 1.00 87.94 80 ALA A C 1
ATOM 621 O O . ALA A 1 80 ? -11.032 -5.913 29.584 1.00 87.94 80 ALA A O 1
ATOM 622 N N . THR A 1 81 ? -9.605 -6.422 27.927 1.00 87.56 81 THR A N 1
ATOM 623 C CA . THR A 1 81 ? -8.386 -6.140 28.705 1.00 87.56 81 THR A CA 1
ATOM 624 C C . THR A 1 81 ? -8.273 -4.658 29.079 1.00 87.56 81 THR A C 1
ATOM 626 O O . THR A 1 81 ? -7.938 -4.328 30.220 1.00 87.56 81 THR A O 1
ATOM 629 N N . LYS A 1 82 ? -8.601 -3.741 28.156 1.00 87.06 82 LYS A N 1
ATOM 630 C CA . LYS A 1 82 ? -8.637 -2.297 28.443 1.00 87.06 82 LYS A CA 1
ATOM 631 C C . LYS A 1 82 ? -9.671 -1.965 29.519 1.00 87.06 82 LYS A C 1
ATOM 633 O O . LYS A 1 82 ? -9.328 -1.254 30.462 1.00 87.06 82 LYS A O 1
ATOM 638 N N . GLY A 1 83 ? -10.883 -2.515 29.429 1.00 85.56 83 GLY A N 1
ATOM 639 C CA . GLY A 1 83 ? -11.946 -2.293 30.417 1.00 85.56 83 GLY A CA 1
ATOM 640 C C . GLY A 1 83 ? -11.554 -2.737 31.828 1.00 85.56 83 GLY A C 1
ATOM 641 O O . GLY A 1 83 ? -11.740 -1.986 32.785 1.00 85.56 83 GLY A O 1
ATOM 642 N N . LEU A 1 84 ? -10.916 -3.905 31.949 1.00 82.56 84 LEU A N 1
ATOM 643 C CA . LEU A 1 84 ? -10.364 -4.377 33.219 1.00 82.56 84 LEU A CA 1
ATOM 644 C C . LEU A 1 84 ? -9.274 -3.434 33.750 1.00 82.56 84 LEU A C 1
ATOM 646 O O . LEU A 1 84 ? -9.271 -3.110 34.935 1.00 82.56 84 LEU A O 1
ATOM 650 N N . SER A 1 85 ? -8.371 -2.959 32.887 1.00 80.88 85 SER A N 1
ATOM 651 C CA . SER A 1 85 ? -7.291 -2.054 33.301 1.00 80.88 85 SER A CA 1
ATOM 652 C C . SER A 1 85 ? -7.804 -0.698 33.802 1.00 80.88 85 SER A C 1
ATOM 654 O O . SER A 1 85 ? -7.288 -0.173 34.788 1.00 80.88 85 SER A O 1
ATOM 656 N N . GLU A 1 86 ? -8.851 -0.151 33.178 1.00 86.25 86 GLU A N 1
ATOM 657 C CA . GLU A 1 86 ? -9.471 1.108 33.600 1.00 86.25 86 GLU A CA 1
ATOM 658 C C . GLU A 1 86 ? -10.264 0.933 34.902 1.00 86.25 86 GLU A C 1
ATOM 660 O O . GLU A 1 86 ? -10.167 1.771 35.797 1.00 86.25 86 GLU A O 1
ATOM 665 N N . PHE A 1 87 ? -10.961 -0.194 35.073 1.00 80.69 87 PHE A N 1
ATOM 666 C CA . PHE A 1 87 ? -11.616 -0.534 36.337 1.00 80.69 87 PHE A CA 1
ATOM 667 C C . PHE A 1 87 ? -10.607 -0.701 37.489 1.00 80.69 87 PHE A C 1
ATOM 669 O O . PHE A 1 87 ? -10.798 -0.141 38.567 1.00 80.69 87 PHE A O 1
ATOM 676 N N . VAL A 1 88 ? -9.487 -1.399 37.264 1.00 83.38 88 VAL A N 1
ATOM 677 C CA . VAL A 1 88 ? -8.416 -1.559 38.267 1.00 83.38 88 VAL A CA 1
ATOM 678 C C . VAL A 1 88 ? -7.801 -0.208 38.652 1.00 83.38 88 VAL A C 1
ATOM 680 O O . VAL A 1 88 ? -7.603 0.051 39.841 1.00 83.38 88 VAL A O 1
ATOM 683 N N . LYS A 1 89 ? -7.567 0.690 37.683 1.00 84.50 89 LYS A N 1
ATOM 684 C CA . LYS A 1 89 ? -7.115 2.065 37.960 1.00 84.50 89 LYS A CA 1
ATOM 685 C C . LYS A 1 89 ? -8.125 2.846 38.800 1.00 84.50 89 LYS A C 1
ATOM 687 O O . LYS A 1 89 ? -7.715 3.570 39.704 1.00 84.50 89 LYS A O 1
ATOM 692 N N . GLN A 1 90 ? -9.427 2.692 38.544 1.00 84.06 90 GLN A N 1
ATOM 693 C CA . GLN A 1 90 ? -10.470 3.325 39.358 1.00 84.06 90 GLN A CA 1
ATOM 694 C C . GLN A 1 90 ? -10.449 2.811 40.799 1.00 84.06 90 GLN A C 1
ATOM 696 O O . GLN A 1 90 ? -10.491 3.620 41.724 1.00 84.06 90 GLN A O 1
ATOM 701 N N . LEU A 1 91 ? -10.305 1.499 41.011 1.00 83.75 91 LEU A N 1
ATOM 702 C CA . LEU A 1 91 ? -10.214 0.940 42.362 1.00 83.75 91 LEU A CA 1
ATOM 703 C C . LEU A 1 91 ? -8.944 1.388 43.102 1.00 83.75 91 LEU A C 1
ATOM 705 O O . LEU A 1 91 ? -9.015 1.693 44.292 1.00 83.75 91 LEU A O 1
ATOM 709 N N . GLN A 1 92 ? -7.796 1.485 42.419 1.00 83.81 92 GLN A N 1
ATOM 710 C CA . GLN A 1 92 ? -6.581 2.054 43.015 1.00 83.81 92 GLN A CA 1
ATOM 711 C C . GLN A 1 92 ? -6.749 3.536 43.369 1.00 83.81 92 GLN A C 1
ATOM 713 O O . GLN A 1 92 ? -6.332 3.936 44.453 1.00 83.81 92 GLN A O 1
ATOM 718 N N . ASN A 1 93 ? -7.377 4.333 42.499 1.00 83.88 93 ASN A N 1
ATOM 719 C CA . ASN A 1 93 ? -7.622 5.755 42.749 1.00 83.88 93 ASN A CA 1
ATOM 720 C C . ASN A 1 93 ? -8.570 5.960 43.945 1.00 83.88 93 ASN A C 1
ATOM 722 O O . ASN A 1 93 ? -8.272 6.729 44.853 1.00 83.88 93 ASN A O 1
ATOM 726 N N . VAL A 1 94 ? -9.666 5.196 44.017 1.00 77.38 94 VAL A N 1
ATOM 727 C CA . VAL A 1 94 ? -10.603 5.238 45.153 1.00 77.38 94 VAL A CA 1
ATOM 728 C C . VAL A 1 94 ? -9.913 4.829 46.458 1.00 77.38 94 VAL A C 1
ATOM 730 O O . VAL A 1 94 ? -10.090 5.506 47.468 1.00 77.38 94 VAL A O 1
ATOM 733 N N . LYS A 1 95 ? -9.069 3.789 46.437 1.00 74.12 95 LYS A N 1
ATOM 734 C CA . LYS A 1 95 ? -8.285 3.372 47.610 1.00 74.12 95 LYS A CA 1
ATOM 735 C C . LYS A 1 95 ? -7.271 4.437 48.050 1.00 74.12 95 LYS A C 1
ATOM 737 O O . LYS A 1 95 ? -7.028 4.586 49.241 1.00 74.12 95 LYS A O 1
ATOM 742 N N . GLN A 1 96 ? -6.714 5.199 47.107 1.00 73.75 96 GLN A N 1
ATOM 743 C CA . GLN A 1 96 ? -5.821 6.324 47.398 1.00 73.75 96 GLN A CA 1
ATOM 744 C C . GLN A 1 96 ? -6.548 7.512 48.046 1.00 73.75 96 GLN A C 1
ATOM 746 O O . GLN A 1 96 ? -5.967 8.190 48.889 1.00 73.75 96 GLN A O 1
ATOM 751 N N . ILE A 1 97 ? -7.803 7.761 47.663 1.00 65.19 97 ILE A N 1
ATOM 752 C CA . ILE A 1 97 ? -8.626 8.855 48.201 1.00 65.19 97 ILE A CA 1
ATOM 753 C C . ILE A 1 97 ? -9.204 8.492 49.579 1.00 65.19 97 ILE A C 1
ATOM 755 O O . ILE A 1 97 ? -9.380 9.372 50.419 1.00 65.19 97 ILE A O 1
ATOM 759 N N . SER A 1 98 ? -9.478 7.209 49.846 1.00 64.00 98 SER A N 1
ATOM 760 C CA . SER A 1 98 ? -10.108 6.760 51.096 1.00 64.00 98 SER A CA 1
ATOM 761 C C . SER A 1 98 ? -9.158 6.570 52.287 1.00 64.00 98 SER A C 1
ATOM 763 O O . SER A 1 98 ? -9.619 6.103 53.323 1.00 64.00 98 SER A O 1
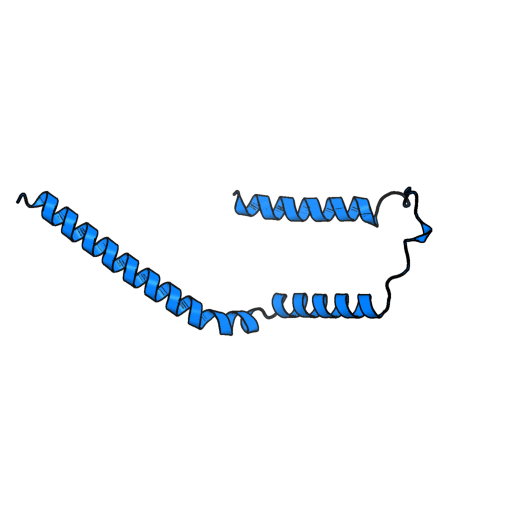ATOM 765 N N . GLY A 1 99 ? -7.870 6.916 52.169 1.00 65.56 99 GLY A N 1
ATOM 766 C CA . GLY A 1 99 ? -6.961 7.071 53.314 1.00 65.56 99 GLY A CA 1
ATOM 767 C C . GLY A 1 99 ? -6.935 5.909 54.317 1.00 65.56 99 GLY A C 1
ATOM 768 O O . GLY A 1 99 ? -7.214 6.120 55.497 1.00 65.56 99 GLY A O 1
ATOM 769 N N . LEU A 1 100 ? -6.563 4.713 53.847 1.00 55.06 100 LEU A N 1
ATOM 770 C CA . LEU A 1 100 ? -5.898 3.671 54.644 1.00 55.06 100 LEU A CA 1
ATOM 771 C C . LEU A 1 100 ? -4.524 3.394 54.036 1.00 55.06 100 LEU A C 1
ATOM 773 O O . LEU A 1 100 ? -4.478 3.176 52.801 1.00 55.06 100 LEU A O 1
#

Secondary s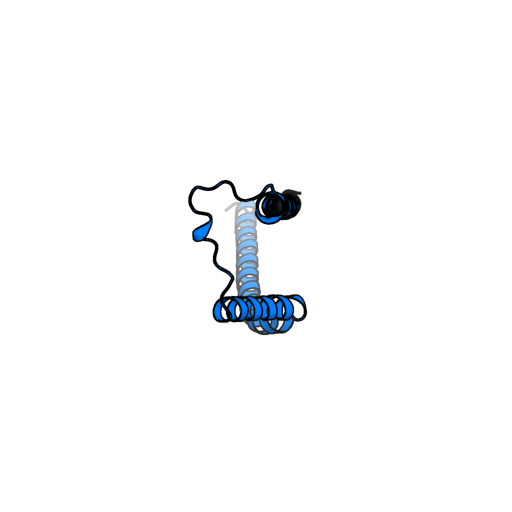tructure (DSSP, 8-state):
-HHHHHHHHHHHHHHHHHHHHHSSSS--SS-GGG-PPPPHHHHHHHHHHHHHHHHHHH-THHHHHHHHHHHHHHHHHHHHHHHHHHHHHHHHHHHHHTT-

Radius of gyration: 27.31 Å; chains: 1; bounding box: 42×32×81 Å

Sequence (100 aa):
VIAASVVILTAGYILWAVQRVYLGAEYKGPHPEAITPITDREVFIGAALLLFCIVLGVYPNWMFSQMRESVNLLVDNISATKGLSEFVKQLQNVKQISGL

Foldseek 3Di:
DVVVVVVVVVVVVVVVVCCCPPVHDPDPDPCPVVDDDDDPVNVVVVVVVVVVVVCCVVCVCVVVVVVVVVVVVVVVVVVVVVVVVVVVVVVVVVVVVVDD